Protein AF-A0A8J7AFW4-F1 (afdb_monomer_lite)

Structure (mmCIF, N/CA/C/O backbone):
data_AF-A0A8J7AFW4-F1
#
_entry.id   AF-A0A8J7AFW4-F1
#
loop_
_atom_site.group_PDB
_atom_site.id
_atom_site.type_symbol
_atom_site.label_atom_id
_atom_site.label_alt_id
_atom_site.label_comp_id
_atom_site.label_asym_id
_atom_site.label_entity_id
_atom_site.label_seq_id
_atom_site.pdbx_PDB_ins_code
_atom_site.Cartn_x
_atom_site.Cartn_y
_atom_site.Cartn_z
_atom_site.occupancy
_atom_site.B_iso_or_equiv
_atom_site.auth_seq_id
_atom_site.auth_comp_id
_atom_site.auth_asym_id
_atom_site.auth_atom_id
_atom_site.pdbx_PDB_model_num
ATOM 1 N N . MET A 1 1 ? 5.166 -40.031 -20.916 1.00 47.88 1 MET A N 1
ATOM 2 C CA . MET A 1 1 ? 5.132 -39.694 -19.481 1.00 47.88 1 MET A CA 1
ATOM 3 C C . MET A 1 1 ? 5.525 -38.237 -19.396 1.00 47.88 1 MET A C 1
ATOM 5 O O . MET A 1 1 ? 6.703 -37.932 -19.492 1.00 47.88 1 MET A O 1
ATOM 9 N N . ASP A 1 2 ? 4.523 -37.366 -19.396 1.00 49.69 2 ASP A N 1
ATOM 10 C CA . ASP A 1 2 ? 4.695 -35.926 -19.228 1.00 49.69 2 ASP A CA 1
ATOM 11 C C . ASP A 1 2 ? 4.867 -35.679 -17.725 1.00 49.69 2 ASP A C 1
ATOM 13 O O . ASP A 1 2 ? 3.972 -35.984 -16.935 1.00 49.69 2 ASP A O 1
ATOM 17 N N . LEU A 1 3 ? 6.081 -35.317 -17.316 1.00 58.62 3 LEU A N 1
ATOM 18 C CA . LEU A 1 3 ? 6.424 -35.076 -15.922 1.00 58.62 3 LEU A CA 1
ATOM 19 C C . LEU A 1 3 ? 6.515 -33.567 -15.703 1.00 58.62 3 LEU A C 1
ATOM 21 O O . LEU A 1 3 ? 7.490 -32.947 -16.118 1.00 58.62 3 LEU A O 1
ATOM 25 N N . GLY A 1 4 ? 5.556 -33.025 -14.952 1.00 52.09 4 GLY A N 1
ATOM 26 C CA . GLY A 1 4 ? 5.856 -31.949 -14.010 1.00 52.09 4 GLY A CA 1
ATOM 27 C C . GLY A 1 4 ? 5.264 -30.575 -14.302 1.00 52.09 4 GLY A C 1
ATOM 28 O O . GLY A 1 4 ? 5.995 -29.594 -14.303 1.00 52.09 4 GLY A O 1
ATOM 29 N N . THR A 1 5 ? 3.942 -30.457 -14.405 1.00 57.62 5 THR A N 1
ATOM 30 C CA . THR A 1 5 ? 3.26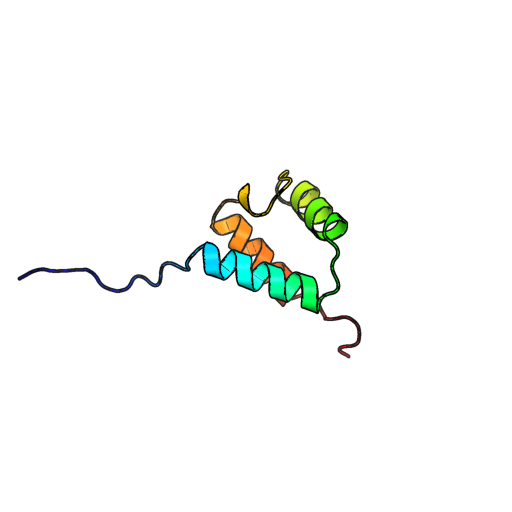4 -29.257 -13.882 1.00 57.62 5 THR A CA 1
ATOM 31 C C . THR A 1 5 ? 2.645 -29.624 -12.539 1.00 57.62 5 THR A C 1
ATOM 33 O O . THR A 1 5 ? 1.459 -29.917 -12.431 1.00 57.62 5 THR A O 1
ATOM 36 N N . GLY A 1 6 ? 3.480 -29.695 -11.500 1.00 54.75 6 GLY A N 1
ATOM 37 C CA . GLY A 1 6 ? 2.951 -29.563 -10.144 1.00 54.75 6 GLY A CA 1
ATOM 38 C C . GLY A 1 6 ? 2.450 -28.126 -9.984 1.00 54.75 6 GLY A C 1
ATOM 39 O O . GLY A 1 6 ? 3.095 -27.229 -10.533 1.00 54.75 6 GLY A O 1
ATOM 40 N N . PRO A 1 7 ? 1.339 -27.863 -9.275 1.00 51.78 7 PRO A N 1
ATOM 41 C CA . PRO A 1 7 ? 0.976 -26.498 -8.962 1.00 51.78 7 PRO A CA 1
ATOM 42 C C . PRO A 1 7 ? 1.997 -26.027 -7.927 1.00 51.78 7 PRO A C 1
ATOM 44 O O . PRO A 1 7 ? 1.821 -26.208 -6.724 1.00 51.78 7 PRO A O 1
ATOM 47 N N . ALA A 1 8 ? 3.109 -25.456 -8.387 1.00 51.50 8 ALA A N 1
ATOM 48 C CA . ALA A 1 8 ? 3.720 -24.405 -7.606 1.00 51.50 8 ALA A CA 1
ATOM 49 C C . ALA A 1 8 ? 2.604 -23.373 -7.489 1.00 51.50 8 ALA A C 1
ATOM 51 O O . ALA A 1 8 ? 2.165 -22.828 -8.498 1.00 51.50 8 ALA A O 1
ATOM 52 N N . VAL A 1 9 ? 2.047 -23.233 -6.291 1.00 49.59 9 VAL A N 1
ATOM 53 C CA . VAL A 1 9 ? 1.156 -22.138 -5.924 1.00 49.59 9 VAL A CA 1
ATOM 54 C C . VAL A 1 9 ? 1.955 -20.850 -6.111 1.00 49.59 9 VAL A C 1
ATOM 56 O O . VAL A 1 9 ? 2.520 -20.309 -5.170 1.00 49.59 9 VAL A O 1
ATOM 59 N N . SER A 1 10 ? 2.113 -20.420 -7.364 1.00 57.56 10 SER A N 1
ATOM 60 C CA . SER A 1 10 ? 2.563 -19.085 -7.694 1.00 57.56 10 SER A CA 1
ATOM 61 C C . SER A 1 10 ? 1.468 -18.202 -7.146 1.00 57.56 10 SER A C 1
ATOM 63 O O . SER A 1 10 ? 0.345 -18.239 -7.651 1.00 57.56 10 SER A O 1
ATOM 65 N N . VAL A 1 11 ? 1.755 -17.511 -6.050 1.00 63.56 11 VAL A N 1
ATOM 66 C CA . VAL A 1 11 ? 0.861 -16.471 -5.570 1.00 63.56 11 VAL A CA 1
ATOM 67 C C . VAL A 1 11 ? 0.670 -15.524 -6.753 1.00 63.56 11 VAL A C 1
ATOM 69 O O . VAL A 1 11 ? 1.648 -14.977 -7.261 1.00 63.56 11 VAL A O 1
ATOM 72 N N . ASP A 1 12 ? -0.551 -15.439 -7.280 1.00 86.38 12 ASP A N 1
ATOM 73 C CA . ASP A 1 12 ? -0.823 -14.562 -8.412 1.00 86.38 12 ASP A CA 1
ATOM 74 C C . ASP A 1 12 ? -0.633 -13.129 -7.915 1.00 86.38 12 ASP A C 1
ATOM 76 O O . ASP A 1 12 ? -1.259 -12.712 -6.939 1.00 86.38 12 ASP A O 1
ATOM 80 N N . LEU A 1 13 ? 0.248 -12.365 -8.562 1.00 87.56 13 LEU A N 1
ATOM 81 C CA . LEU A 1 13 ? 0.498 -10.967 -8.205 1.00 87.56 13 LEU A CA 1
ATOM 82 C C . LEU A 1 13 ? -0.802 -10.155 -8.197 1.00 87.56 13 LEU A C 1
ATOM 84 O O . LEU A 1 13 ? -0.958 -9.238 -7.391 1.00 87.56 13 LEU A O 1
ATOM 88 N N . SER A 1 14 ? -1.759 -10.536 -9.044 1.00 89.44 14 SER A N 1
ATOM 89 C CA . SER A 1 14 ? -3.099 -9.953 -9.091 1.00 89.44 14 SER A CA 1
ATOM 90 C C . SER A 1 14 ? -3.862 -10.166 -7.780 1.00 89.44 14 SER A C 1
ATOM 92 O O . SER A 1 14 ? -4.504 -9.234 -7.290 1.00 89.44 14 SER A O 1
ATOM 94 N N . ASP A 1 15 ? -3.745 -11.351 -7.176 1.00 93.25 15 ASP A N 1
ATOM 95 C CA . ASP A 1 15 ? -4.372 -11.680 -5.894 1.00 93.25 15 ASP A CA 1
ATOM 96 C C . ASP A 1 15 ? -3.718 -10.901 -4.746 1.00 93.25 15 ASP A C 1
ATOM 98 O O . ASP A 1 15 ? -4.420 -10.382 -3.877 1.00 93.25 15 ASP A O 1
ATOM 102 N N . ILE A 1 16 ? -2.389 -10.732 -4.762 1.00 94.38 16 ILE A N 1
ATOM 103 C CA . ILE A 1 16 ? -1.679 -9.945 -3.737 1.00 94.38 16 ILE A CA 1
ATOM 104 C C . ILE A 1 16 ? -2.070 -8.469 -3.824 1.00 94.38 16 ILE A C 1
ATOM 106 O O . ILE A 1 16 ? -2.326 -7.834 -2.798 1.00 94.38 16 ILE A O 1
ATOM 110 N N . ILE A 1 17 ? -2.158 -7.907 -5.036 1.00 95.19 17 ILE A N 1
ATOM 111 C CA . ILE A 1 17 ? -2.632 -6.531 -5.247 1.00 95.19 17 ILE A CA 1
ATOM 112 C C . ILE A 1 17 ? -4.055 -6.376 -4.698 1.00 95.19 17 ILE A C 1
ATOM 114 O O . ILE A 1 17 ? -4.314 -5.427 -3.951 1.00 95.19 17 ILE A O 1
ATOM 118 N N . ALA A 1 18 ? -4.955 -7.309 -5.028 1.00 95.75 18 ALA A N 1
ATOM 119 C CA . ALA A 1 18 ? -6.339 -7.283 -4.566 1.00 95.75 18 ALA A CA 1
ATOM 120 C C . ALA A 1 18 ? -6.436 -7.382 -3.035 1.00 95.75 18 ALA A C 1
ATOM 122 O O . ALA A 1 18 ? -7.135 -6.581 -2.414 1.00 95.75 18 ALA A O 1
ATOM 123 N N . GLN A 1 19 ? -5.688 -8.294 -2.409 1.00 96.75 19 GLN A N 1
ATOM 124 C CA . GLN A 1 19 ? -5.655 -8.420 -0.952 1.00 96.75 19 GLN A CA 1
ATOM 125 C C . GLN A 1 19 ? -5.055 -7.170 -0.295 1.00 96.75 19 GLN A C 1
ATOM 127 O O . GLN A 1 19 ? -5.580 -6.676 0.699 1.00 96.75 19 GLN A O 1
ATOM 132 N N . THR A 1 20 ? -4.016 -6.581 -0.888 1.00 96.75 20 THR A N 1
ATOM 133 C CA . THR A 1 20 ? -3.440 -5.319 -0.404 1.00 96.75 20 THR A CA 1
ATOM 134 C C . THR A 1 20 ? -4.479 -4.190 -0.420 1.00 96.75 20 THR A C 1
ATOM 136 O O . THR A 1 20 ? -4.512 -3.376 0.500 1.00 96.75 20 THR A O 1
ATOM 139 N N . ASP A 1 21 ? -5.352 -4.132 -1.433 1.00 96.31 21 ASP A N 1
ATOM 140 C CA . ASP A 1 21 ? -6.456 -3.161 -1.463 1.00 96.31 21 ASP A CA 1
ATOM 141 C C . ASP A 1 21 ? -7.467 -3.395 -0.335 1.00 96.31 21 ASP A C 1
ATOM 143 O O . ASP A 1 21 ? -7.907 -2.432 0.299 1.00 96.31 21 ASP A O 1
ATOM 147 N N . VAL A 1 22 ? -7.798 -4.657 -0.049 1.00 97.44 22 VAL A N 1
ATOM 148 C CA . VAL A 1 22 ? -8.673 -5.031 1.073 1.00 97.44 22 VAL A CA 1
ATOM 149 C C . VAL A 1 22 ? -8.070 -4.586 2.405 1.00 97.44 22 VAL A C 1
ATOM 151 O O . VAL A 1 22 ? -8.761 -3.966 3.216 1.00 97.44 22 VAL A O 1
ATOM 154 N N . GLU A 1 23 ? -6.778 -4.827 2.621 1.00 97.81 23 GLU A N 1
ATOM 155 C CA . GLU A 1 23 ? -6.102 -4.460 3.865 1.00 97.81 23 GLU A CA 1
ATOM 156 C C . GLU A 1 23 ? -5.973 -2.941 4.038 1.00 97.81 23 GLU A C 1
ATOM 158 O O . GLU A 1 23 ? -6.246 -2.416 5.120 1.00 97.81 23 GLU A O 1
ATOM 163 N N . LEU A 1 24 ? -5.655 -2.198 2.972 1.00 96.62 24 LEU A N 1
ATOM 164 C CA . LEU A 1 24 ? -5.657 -0.732 3.014 1.00 96.62 24 LEU A CA 1
ATOM 165 C C . LEU A 1 24 ? -7.040 -0.184 3.397 1.00 96.62 24 LEU A C 1
ATOM 167 O O . LEU A 1 24 ? -7.134 0.722 4.226 1.00 96.62 24 LEU A O 1
ATOM 171 N N . GLN A 1 25 ? -8.117 -0.760 2.853 1.00 96.19 25 GLN A N 1
ATOM 172 C CA . GLN A 1 25 ? -9.485 -0.389 3.222 1.00 96.19 25 GLN A CA 1
ATOM 173 C C . GLN A 1 25 ? -9.815 -0.749 4.675 1.00 96.19 25 GLN A C 1
ATOM 175 O O . GLN A 1 25 ? -10.367 0.092 5.387 1.00 96.19 25 GLN A O 1
ATOM 180 N N . ARG A 1 26 ? -9.445 -1.951 5.139 1.00 96.94 26 ARG A N 1
ATOM 181 C CA . ARG A 1 26 ? -9.646 -2.396 6.531 1.00 96.94 26 ARG A CA 1
ATOM 182 C C . ARG A 1 26 ? -8.986 -1.442 7.524 1.00 96.94 26 ARG A C 1
ATOM 184 O O . ARG A 1 26 ? -9.562 -1.134 8.566 1.00 96.94 26 ARG A O 1
ATOM 191 N N . LEU A 1 27 ? -7.789 -0.967 7.195 1.00 96.62 27 LEU A N 1
ATOM 192 C CA . LEU A 1 27 ? -7.036 -0.031 8.024 1.00 96.62 27 LEU A CA 1
ATOM 193 C C . LEU A 1 27 ? -7.522 1.419 7.899 1.00 96.62 27 LEU A C 1
ATOM 195 O O . LEU A 1 27 ? -7.069 2.280 8.652 1.00 96.62 27 LEU A O 1
ATOM 199 N N . GLY A 1 28 ? -8.416 1.710 6.951 1.00 96.06 28 GLY A N 1
ATOM 200 C CA . GLY A 1 28 ? -8.823 3.073 6.620 1.00 96.06 28 GLY A CA 1
ATOM 201 C C . GLY A 1 28 ? -7.691 3.909 6.014 1.00 96.06 28 GLY A C 1
ATOM 202 O O . GLY A 1 28 ? -7.735 5.138 6.078 1.00 96.06 28 GLY A O 1
ATOM 203 N N . TRP A 1 29 ? -6.666 3.267 5.446 1.00 96.06 29 TRP A N 1
ATOM 204 C CA . TRP A 1 29 ? -5.547 3.956 4.814 1.00 96.06 29 TRP A CA 1
ATOM 205 C C . TRP A 1 29 ? -5.989 4.564 3.486 1.00 96.06 29 TRP A C 1
ATOM 207 O O . TRP A 1 29 ? -6.429 3.879 2.563 1.00 96.06 29 TRP A O 1
ATOM 217 N N . GLY A 1 30 ? -5.834 5.881 3.371 1.00 93.75 30 GLY A N 1
ATOM 218 C CA . GLY A 1 30 ? -6.034 6.578 2.106 1.00 93.75 30 GLY A CA 1
ATOM 219 C C . GLY A 1 30 ? -4.869 6.362 1.135 1.00 93.75 30 GLY A C 1
ATOM 220 O O . GLY A 1 30 ? -3.744 6.061 1.535 1.00 93.75 30 GLY A O 1
ATOM 221 N N . VAL A 1 31 ? -5.109 6.633 -0.151 1.00 92.12 31 VAL A N 1
ATOM 222 C CA . VAL A 1 31 ? -4.103 6.518 -1.229 1.00 92.12 31 VAL A CA 1
ATOM 223 C C . VAL A 1 31 ? -2.807 7.273 -0.909 1.00 92.12 31 VAL A C 1
ATOM 225 O O . VAL A 1 31 ? -1.718 6.772 -1.173 1.00 92.12 31 VAL A O 1
ATOM 228 N N . ASN A 1 32 ? -2.905 8.467 -0.313 1.00 95.94 32 ASN A N 1
ATOM 229 C CA . ASN A 1 32 ? -1.727 9.258 0.054 1.00 95.94 32 ASN A CA 1
ATOM 230 C C . ASN A 1 32 ? -0.883 8.583 1.143 1.00 95.94 32 ASN A C 1
ATOM 232 O O . ASN A 1 32 ? 0.337 8.604 1.036 1.00 95.94 32 ASN A O 1
ATOM 236 N N . GLN A 1 33 ? -1.519 7.973 2.147 1.00 96.56 33 GLN A N 1
ATOM 237 C CA . GLN A 1 33 ? -0.824 7.275 3.229 1.00 96.56 33 GLN A CA 1
ATOM 238 C C . GLN A 1 33 ? -0.141 6.007 2.712 1.00 96.56 33 GLN A C 1
ATOM 240 O O . GLN A 1 33 ? 1.028 5.779 3.009 1.00 96.56 33 GLN A O 1
ATOM 245 N N . GLY A 1 34 ? -0.839 5.229 1.876 1.00 96.12 34 GLY A N 1
ATOM 246 C CA . GLY A 1 34 ? -0.243 4.082 1.191 1.00 96.12 34 GLY A CA 1
ATOM 247 C C . GLY A 1 34 ? 0.971 4.495 0.358 1.00 96.12 34 GLY A C 1
ATOM 248 O O . GLY A 1 34 ? 2.048 3.938 0.533 1.00 96.12 34 GLY A O 1
ATOM 249 N N . ARG A 1 35 ? 0.844 5.530 -0.485 1.00 97.19 35 ARG A N 1
ATOM 250 C CA . ARG A 1 35 ? 1.968 6.038 -1.289 1.00 97.19 35 ARG A CA 1
ATOM 251 C C . ARG A 1 35 ? 3.136 6.512 -0.425 1.00 97.19 35 ARG A C 1
ATOM 253 O O . ARG A 1 35 ? 4.272 6.185 -0.736 1.00 97.19 35 ARG A O 1
ATOM 260 N N . GLU A 1 36 ? 2.874 7.259 0.644 1.00 98.25 36 GLU A N 1
ATOM 261 C CA . GLU A 1 36 ? 3.925 7.742 1.544 1.00 98.25 36 GLU A CA 1
ATOM 262 C C . GLU A 1 36 ? 4.693 6.582 2.194 1.00 98.25 36 GLU A C 1
ATOM 264 O O . GLU A 1 36 ? 5.917 6.641 2.296 1.00 98.25 36 GLU A O 1
ATOM 269 N N . PHE A 1 37 ? 3.997 5.510 2.587 1.00 97.94 37 PHE A N 1
ATOM 270 C CA . PHE A 1 37 ? 4.644 4.297 3.078 1.00 97.94 37 PHE A CA 1
ATOM 271 C C . PHE A 1 37 ? 5.539 3.667 2.003 1.00 97.94 37 PHE A C 1
ATOM 273 O O . PHE A 1 37 ? 6.702 3.380 2.271 1.00 97.94 37 PHE A O 1
ATOM 280 N N . LEU A 1 38 ? 5.035 3.506 0.775 1.00 98.38 38 LEU A N 1
ATOM 281 C CA . LEU A 1 38 ? 5.810 2.914 -0.320 1.00 98.38 38 LEU A CA 1
ATOM 282 C C . LEU A 1 38 ? 7.056 3.735 -0.672 1.00 98.38 38 LEU A C 1
ATOM 284 O O . LEU A 1 38 ? 8.131 3.176 -0.896 1.00 98.38 38 LEU A O 1
ATOM 288 N N . GLU A 1 39 ? 6.932 5.062 -0.679 1.00 98.44 39 GLU A N 1
ATOM 289 C CA . GLU A 1 39 ? 8.047 5.967 -0.952 1.00 98.44 39 GLU A CA 1
ATOM 290 C C . GLU A 1 39 ? 9.102 5.892 0.159 1.00 98.44 39 GLU A C 1
ATOM 292 O O . GLU A 1 39 ? 10.296 5.882 -0.132 1.00 98.44 39 GLU A O 1
ATOM 297 N N . LYS A 1 40 ? 8.685 5.789 1.426 1.00 98.38 40 LYS A N 1
ATOM 298 C CA . LYS A 1 40 ? 9.602 5.699 2.574 1.00 98.38 40 LYS A CA 1
ATOM 299 C C . LYS A 1 40 ? 10.284 4.338 2.705 1.00 98.38 40 LYS A C 1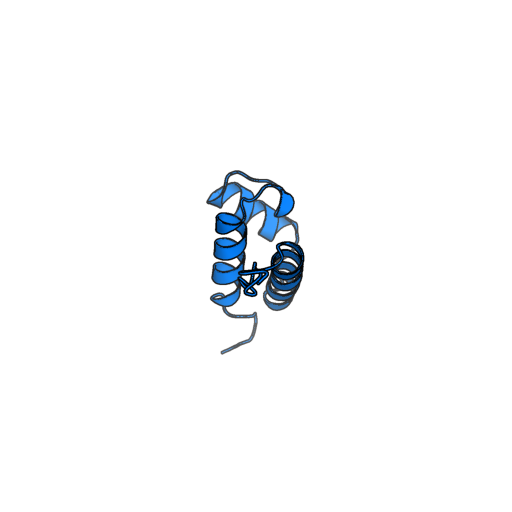
ATOM 301 O O . LYS A 1 40 ? 11.456 4.300 3.068 1.00 98.38 40 LYS A O 1
ATOM 306 N N . THR A 1 41 ? 9.567 3.251 2.435 1.00 98.12 41 THR A N 1
ATOM 307 C CA . THR A 1 41 ? 10.046 1.883 2.683 1.00 98.12 41 THR A CA 1
ATOM 308 C C . THR A 1 41 ? 10.778 1.304 1.472 1.00 98.12 41 THR A C 1
ATOM 310 O O . THR A 1 41 ? 11.841 0.712 1.633 1.00 98.12 41 THR A O 1
ATOM 313 N N . TYR A 1 42 ? 10.268 1.538 0.257 1.00 98.12 42 TYR A N 1
ATOM 314 C CA . TYR A 1 42 ? 10.773 0.918 -0.980 1.00 98.12 42 TYR A CA 1
ATOM 315 C C . TYR A 1 42 ? 11.283 1.937 -2.013 1.00 98.12 42 TYR A C 1
ATOM 317 O O . TYR A 1 42 ? 11.771 1.562 -3.078 1.00 98.12 42 TYR A O 1
ATOM 325 N N . SER A 1 43 ? 11.160 3.245 -1.744 1.00 98.31 43 SER A N 1
ATOM 326 C CA . SER A 1 43 ? 11.428 4.312 -2.727 1.00 98.31 43 SER A CA 1
ATOM 327 C C . SER A 1 43 ? 10.573 4.210 -4.003 1.00 98.31 43 SER A C 1
ATOM 329 O O . SER A 1 43 ? 10.988 4.668 -5.072 1.00 98.31 43 SER A O 1
ATOM 331 N N . LYS A 1 44 ? 9.369 3.626 -3.905 1.00 98.38 44 LYS A N 1
ATOM 332 C CA . LYS A 1 44 ? 8.423 3.425 -5.019 1.00 98.38 44 LYS A CA 1
ATOM 333 C C . LYS A 1 44 ? 7.148 4.246 -4.842 1.00 98.38 44 LYS A C 1
ATOM 335 O O . LYS A 1 44 ? 6.769 4.570 -3.724 1.00 98.38 44 LYS A O 1
ATOM 340 N N . ARG A 1 45 ? 6.468 4.576 -5.947 1.00 95.69 45 ARG A N 1
ATOM 341 C CA . ARG A 1 45 ? 5.250 5.414 -5.923 1.00 95.69 45 ARG A CA 1
ATOM 342 C C . ARG A 1 45 ? 3.953 4.621 -6.051 1.00 95.69 45 ARG A C 1
ATOM 344 O O . ARG A 1 45 ? 2.890 5.149 -5.727 1.00 95.69 45 ARG A O 1
ATOM 351 N N . SER A 1 46 ? 4.028 3.386 -6.537 1.00 95.88 46 SER A N 1
ATO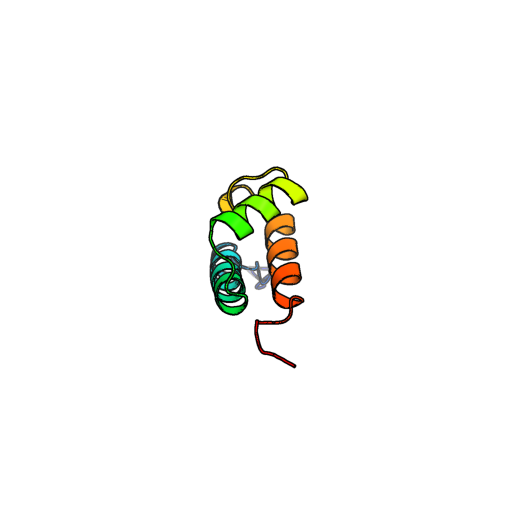M 352 C CA . SER A 1 46 ? 2.888 2.497 -6.751 1.00 95.88 46 SER A CA 1
ATOM 353 C C . SER A 1 46 ? 3.230 1.071 -6.336 1.00 95.88 46 SER A C 1
ATOM 355 O O . SER A 1 46 ? 4.374 0.644 -6.447 1.00 95.88 46 SER A O 1
ATOM 357 N N . ARG A 1 47 ? 2.211 0.301 -5.938 1.00 95.19 47 ARG A N 1
ATOM 358 C CA . ARG A 1 47 ? 2.329 -1.148 -5.701 1.00 95.19 47 ARG A CA 1
ATOM 359 C C . ARG A 1 47 ? 2.745 -1.919 -6.955 1.00 95.19 47 ARG A C 1
ATOM 361 O O . ARG A 1 47 ? 3.373 -2.957 -6.847 1.00 95.19 47 ARG A O 1
ATOM 368 N N . HIS A 1 48 ? 2.439 -1.378 -8.135 1.00 94.25 48 HIS A N 1
ATOM 369 C CA . HIS A 1 48 ? 2.858 -1.947 -9.420 1.00 9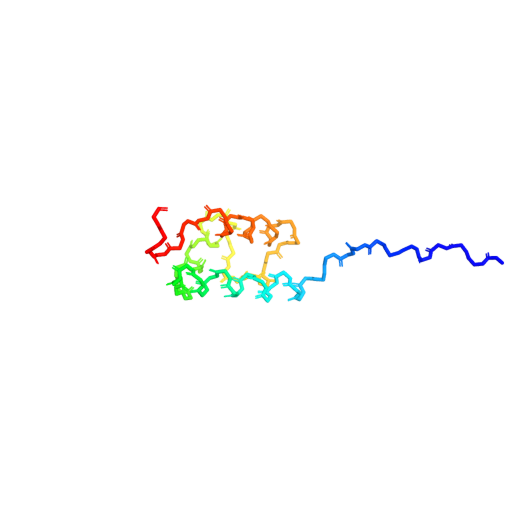4.25 48 HIS A CA 1
ATOM 370 C C . HIS A 1 48 ? 4.356 -1.746 -9.707 1.00 94.25 48 HIS A C 1
ATOM 372 O O . HIS A 1 48 ? 4.876 -2.360 -10.631 1.00 94.25 48 HIS A O 1
ATOM 378 N N . ASP A 1 49 ? 5.037 -0.877 -8.950 1.00 96.31 49 ASP A N 1
ATOM 379 C CA . ASP A 1 49 ? 6.483 -0.660 -9.069 1.00 96.31 49 ASP A CA 1
ATOM 380 C C . ASP A 1 49 ? 7.286 -1.548 -8.096 1.00 96.31 49 ASP A C 1
ATOM 382 O O . ASP A 1 49 ? 8.523 -1.474 -8.085 1.00 96.31 49 ASP A O 1
ATOM 386 N N . LEU A 1 50 ? 6.600 -2.309 -7.235 1.00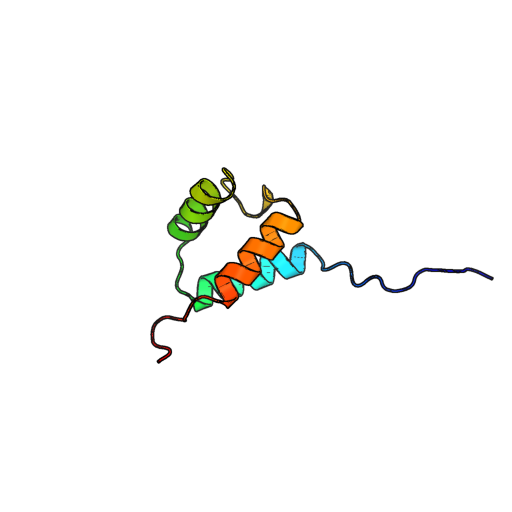 96.62 50 LEU A N 1
ATOM 387 C CA . LEU A 1 50 ? 7.209 -3.215 -6.264 1.00 96.62 50 LEU A CA 1
ATOM 388 C C . LEU A 1 50 ? 7.626 -4.518 -6.943 1.00 96.62 50 LEU A C 1
ATOM 390 O O . LEU A 1 50 ? 6.995 -4.961 -7.904 1.00 96.62 50 LEU A O 1
ATOM 394 N N . THR A 1 51 ? 8.685 -5.135 -6.431 1.00 96.06 51 THR A N 1
ATOM 395 C CA . THR A 1 51 ? 8.963 -6.545 -6.720 1.00 96.06 51 THR A CA 1
ATOM 396 C C . THR A 1 51 ? 7.934 -7.440 -6.027 1.00 96.06 51 THR A C 1
ATOM 398 O O . THR A 1 51 ? 7.248 -7.014 -5.097 1.00 96.06 51 THR A O 1
ATOM 401 N N . ASP A 1 52 ? 7.847 -8.697 -6.453 1.00 93.69 52 ASP A N 1
ATOM 402 C CA . ASP A 1 52 ? 6.962 -9.697 -5.848 1.00 93.69 52 ASP A CA 1
ATOM 403 C C . ASP A 1 52 ? 7.203 -9.825 -4.331 1.00 93.69 52 ASP A C 1
ATOM 405 O O . ASP A 1 52 ? 6.252 -9.816 -3.548 1.00 93.69 52 ASP A O 1
ATOM 409 N N . ASP A 1 53 ? 8.474 -9.852 -3.911 1.00 95.38 53 ASP A N 1
ATOM 410 C CA . ASP A 1 53 ? 8.869 -9.906 -2.498 1.00 95.38 53 ASP A CA 1
ATOM 411 C C . ASP A 1 53 ? 8.462 -8.629 -1.743 1.00 95.38 53 ASP A C 1
ATOM 413 O O . ASP A 1 53 ? 7.874 -8.711 -0.668 1.00 95.38 53 ASP A O 1
ATOM 417 N N . GLU A 1 54 ? 8.710 -7.444 -2.314 1.00 97.62 54 GLU A N 1
ATOM 418 C CA . GLU A 1 54 ? 8.330 -6.163 -1.700 1.00 97.62 54 GLU A CA 1
ATOM 419 C C . GLU A 1 54 ? 6.806 -6.038 -1.547 1.00 97.62 54 GLU A C 1
ATOM 421 O O . GLU A 1 54 ? 6.311 -5.509 -0.550 1.00 97.6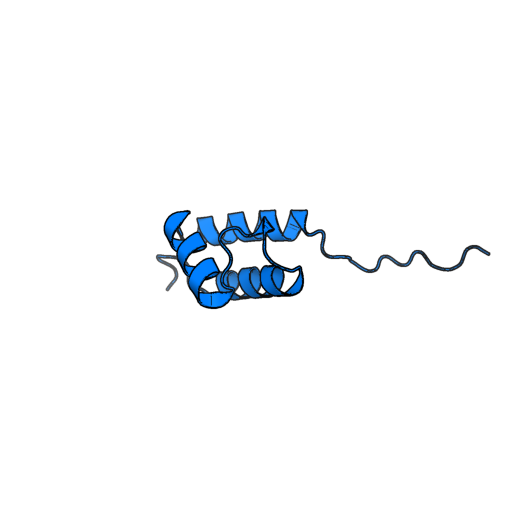2 54 GLU A O 1
ATOM 426 N N . LEU A 1 55 ? 6.043 -6.531 -2.526 1.00 96.75 55 LEU A N 1
ATOM 427 C CA . LEU A 1 55 ? 4.586 -6.524 -2.484 1.00 96.75 55 LEU A CA 1
ATOM 428 C C . LEU A 1 55 ? 4.049 -7.490 -1.416 1.00 96.75 55 LEU A C 1
ATOM 430 O O . LEU A 1 55 ? 3.118 -7.132 -0.692 1.00 96.75 55 LEU A O 1
ATOM 434 N N . LEU A 1 56 ? 4.647 -8.678 -1.281 1.00 96.06 56 LEU A N 1
ATOM 435 C CA . LEU A 1 56 ? 4.327 -9.625 -0.209 1.00 96.06 56 LEU A CA 1
ATOM 436 C C . LEU A 1 56 ? 4.663 -9.055 1.171 1.00 96.06 56 LEU A C 1
ATOM 438 O O . LEU A 1 56 ? 3.832 -9.116 2.075 1.00 96.06 56 LEU A O 1
ATOM 442 N N . GLU A 1 57 ? 5.848 -8.467 1.338 1.00 97.69 57 GLU A N 1
ATOM 443 C CA . GLU A 1 57 ? 6.240 -7.794 2.580 1.00 97.69 57 GLU A CA 1
ATOM 444 C C . GLU A 1 57 ? 5.268 -6.673 2.939 1.00 97.69 57 GLU A C 1
ATOM 446 O O . GLU A 1 57 ? 4.880 -6.536 4.102 1.00 97.69 57 GLU A O 1
ATOM 451 N N . PHE A 1 58 ? 4.840 -5.890 1.946 1.00 97.88 58 PHE A N 1
ATOM 452 C CA . PHE A 1 58 ? 3.880 -4.823 2.171 1.00 97.88 58 PHE A CA 1
ATOM 453 C C . PHE A 1 58 ? 2.527 -5.368 2.630 1.00 97.88 58 PHE A C 1
ATOM 455 O O . PHE A 1 58 ? 1.981 -4.869 3.614 1.00 97.88 58 PHE A O 1
ATOM 462 N N . LEU A 1 59 ? 2.009 -6.413 1.977 1.00 97.62 59 LEU A N 1
ATOM 463 C CA . LEU A 1 59 ? 0.771 -7.066 2.395 1.00 97.62 59 LEU A CA 1
ATOM 464 C C . LEU A 1 59 ? 0.872 -7.591 3.836 1.00 97.62 59 LEU A C 1
ATOM 466 O O . LEU A 1 59 ? 0.036 -7.246 4.671 1.00 97.62 59 LEU A O 1
ATOM 470 N N . LEU A 1 60 ? 1.928 -8.347 4.152 1.00 97.44 60 LEU A N 1
ATOM 471 C CA . LEU A 1 60 ? 2.160 -8.883 5.497 1.00 97.44 60 LEU A CA 1
ATOM 472 C C . LEU A 1 60 ? 2.240 -7.766 6.543 1.00 97.44 60 LEU A C 1
ATOM 474 O O . LEU A 1 60 ? 1.677 -7.877 7.632 1.00 97.44 60 LEU A O 1
ATOM 478 N N . TYR A 1 61 ? 2.902 -6.656 6.217 1.00 97.88 61 TYR A N 1
ATOM 479 C CA . TYR A 1 61 ? 2.947 -5.499 7.099 1.00 97.88 61 TYR A CA 1
ATOM 480 C C . TYR A 1 61 ? 1.541 -4.953 7.394 1.00 97.88 61 TYR A C 1
ATOM 482 O O . TYR A 1 61 ? 1.231 -4.710 8.563 1.00 97.88 61 TYR A O 1
ATOM 490 N N . LEU A 1 62 ? 0.680 -4.795 6.382 1.00 97.31 62 LEU A N 1
ATOM 491 C CA . LEU A 1 62 ? -0.688 -4.303 6.575 1.00 97.31 62 LEU A CA 1
ATOM 492 C C . LEU A 1 62 ? -1.525 -5.258 7.441 1.00 97.31 62 LEU A C 1
ATOM 494 O O . LEU A 1 62 ? -2.213 -4.802 8.356 1.00 97.31 62 LEU A O 1
ATOM 498 N N . GLU A 1 63 ? -1.417 -6.570 7.223 1.00 96.88 63 GLU A N 1
ATOM 499 C CA . GLU A 1 63 ? -2.120 -7.595 8.012 1.00 96.88 63 GLU A CA 1
ATOM 500 C C . GLU A 1 63 ? -1.760 -7.538 9.506 1.00 96.88 63 GLU A C 1
ATOM 502 O O . GLU A 1 63 ? -2.611 -7.776 10.363 1.00 96.88 63 GLU A O 1
ATOM 507 N N . THR A 1 64 ? -0.524 -7.152 9.841 1.00 96.62 64 THR A N 1
ATOM 508 C CA . THR A 1 64 ? -0.095 -6.987 11.243 1.00 96.62 64 THR A CA 1
ATOM 509 C C . THR A 1 64 ? -0.608 -5.707 11.907 1.00 96.62 64 THR A C 1
ATOM 511 O O . THR A 1 64 ? -0.517 -5.580 13.130 1.00 96.62 64 THR A O 1
ATOM 514 N N . GLN A 1 65 ? -1.148 -4.748 11.144 1.00 95.19 65 GLN A N 1
ATOM 515 C CA . GLN A 1 65 ? -1.638 -3.496 11.713 1.00 95.19 65 GLN A CA 1
ATOM 516 C C . GLN A 1 65 ? -3.036 -3.670 12.338 1.00 95.19 65 GLN A C 1
ATOM 518 O O . GLN A 1 65 ? -3.936 -4.267 11.726 1.00 95.19 65 GLN A O 1
ATOM 523 N N . PRO A 1 66 ? -3.273 -3.100 13.533 1.00 92.50 66 PRO A N 1
ATOM 524 C CA . PRO A 1 66 ? -4.595 -3.107 14.141 1.00 92.50 66 PRO A CA 1
ATOM 525 C C . PRO A 1 66 ? -5.558 -2.241 13.318 1.00 92.50 66 PRO A C 1
ATOM 527 O O . PRO A 1 66 ? -5.234 -1.111 12.945 1.00 92.50 66 PRO A O 1
ATOM 530 N N . ALA A 1 67 ? -6.759 -2.757 13.042 1.00 85.69 67 ALA A N 1
ATOM 531 C CA . ALA A 1 67 ? -7.798 -1.951 12.405 1.00 85.69 67 ALA A CA 1
ATOM 532 C C . ALA A 1 67 ? -8.305 -0.869 13.376 1.00 85.69 67 ALA A C 1
ATOM 534 O O . ALA A 1 67 ? -8.402 -1.132 14.581 1.00 85.69 67 ALA A O 1
ATOM 535 N N . PRO A 1 68 ? -8.689 0.322 12.883 1.00 81.75 68 PRO A N 1
ATOM 536 C CA . PRO A 1 68 ? -9.297 1.351 13.717 1.00 81.75 68 PRO A CA 1
ATOM 537 C C . PRO A 1 68 ? -10.513 0.788 14.466 1.00 81.75 68 PRO A C 1
ATOM 539 O O . PRO A 1 68 ? -11.469 0.321 13.852 1.00 81.75 68 PRO A O 1
ATOM 542 N N . GLY A 1 69 ? -10.477 0.819 15.800 1.00 74.06 69 GLY A N 1
ATOM 543 C CA . GLY A 1 69 ? -11.573 0.328 16.644 1.00 74.06 69 GLY A CA 1
ATOM 544 C C . GLY A 1 69 ? -11.551 -1.171 16.962 1.00 74.06 69 GLY A C 1
ATOM 545 O O . GLY A 1 69 ? -12.488 -1.650 17.597 1.00 74.06 69 GLY A O 1
ATOM 546 N N . SER A 1 70 ? -10.505 -1.907 16.574 1.00 60.53 70 SER A N 1
ATOM 547 C CA . SER A 1 70 ? -10.231 -3.227 17.161 1.00 60.53 70 SER A CA 1
ATOM 548 C C . SER A 1 70 ? -9.485 -3.046 18.498 1.00 60.53 70 SER A C 1
ATOM 550 O O . SER A 1 70 ? -8.519 -2.280 18.514 1.00 60.53 70 SER A O 1
ATOM 552 N N . PRO A 1 71 ? -9.959 -3.650 19.609 1.00 56.25 71 PRO A N 1
ATOM 553 C CA . PRO A 1 71 ? -9.359 -3.512 20.941 1.00 56.25 71 PRO A CA 1
ATOM 554 C C . PRO A 1 71 ? -7.999 -4.204 21.078 1.00 56.25 71 PRO A C 1
ATOM 556 O O . PRO A 1 71 ? -7.740 -5.168 20.322 1.00 56.25 71 PRO A O 1
#

Sequence (71 aa):
MDLGTGPAVSVDLSDIIAQTDVELQRLGWGVNQGREFLEKTYSKRSRHDLTDDELLEFLLYLETQPAPGSP

Foldseek 3Di:
DDDDPDPPVPPPLVNLVVLLVVLCVQQVNDLVNLQVCCCVPPVDRDLVVDDPVRSVVSSVVSVPDDHVPDD

pLDDT: mean 87.76, std 16.24, range [47.88, 98.44]

Secondary structure (DSSP, 8-state):
------------HHHHHHHHHHHHHHTT--HHHHHHHHHHHHS-SSGGGS-HHHHHHHHHHHHTSPPTT--

Radius of gyration: 15.08 Å; chains: 1; bounding box: 23×49×40 Å